Protein AF-W5SFW7-F1 (afdb_monomer_lite)

Foldseek 3Di:
DDWDFPDADPVVRDTDTHDQQDKDKDKFWAPDQPDAAFFKWDQDPVRHTDGDPDDDDDQKTKGFHGGKDKDQPCCPPPVCGPVRIIIMTIMIMHGPPD

pLDDT: mean 88.57, std 10.98, range [50.25, 98.38]

Structure (mmCIF, N/CA/C/O backbone):
data_AF-W5SFW7-F1
#
_entry.id   AF-W5SFW7-F1
#
loop_
_atom_site.group_PDB
_atom_site.id
_atom_site.type_symbol
_atom_site.label_atom_id
_atom_site.label_alt_id
_atom_site.label_comp_id
_atom_site.label_asym_id
_atom_site.label_entity_id
_atom_site.label_seq_id
_atom_site.pdbx_PDB_ins_code
_atom_site.Cartn_x
_atom_site.Cartn_y
_atom_site.Cartn_z
_atom_site.occupancy
_atom_site.B_iso_or_equiv
_atom_site.auth_seq_id
_atom_site.auth_comp_id
_atom_site.auth_asym_id
_atom_site.auth_atom_id
_atom_site.pdbx_PDB_model_num
ATOM 1 N N . MET A 1 1 ? 3.726 0.735 -18.649 1.00 58.19 1 MET A N 1
ATOM 2 C CA . MET A 1 1 ? 4.663 0.337 -17.578 1.00 58.19 1 MET A CA 1
ATOM 3 C C . MET A 1 1 ? 4.120 0.917 -16.288 1.00 58.19 1 MET A C 1
ATOM 5 O O . MET A 1 1 ? 3.861 2.110 -16.263 1.00 58.19 1 MET A O 1
ATOM 9 N N . TYR A 1 2 ? 3.855 0.079 -15.289 1.00 73.00 2 TYR A N 1
ATOM 10 C CA . TYR A 1 2 ? 3.361 0.517 -13.982 1.00 73.00 2 TYR A CA 1
ATOM 11 C C . TYR A 1 2 ? 4.523 0.533 -12.985 1.00 73.00 2 TYR A C 1
ATOM 13 O O . TYR A 1 2 ? 5.432 -0.300 -13.073 1.00 73.00 2 TYR A O 1
ATOM 21 N N . GLY A 1 3 ? 4.500 1.474 -12.050 1.00 80.00 3 GLY A N 1
ATOM 22 C CA . GLY A 1 3 ? 5.556 1.643 -11.064 1.00 80.00 3 GLY A CA 1
ATOM 23 C C . GLY A 1 3 ? 5.060 2.365 -9.820 1.00 80.00 3 GLY A C 1
ATOM 24 O O . GLY A 1 3 ? 4.023 3.023 -9.857 1.00 80.00 3 GLY A O 1
ATOM 25 N N . ILE A 1 4 ? 5.805 2.225 -8.728 1.00 84.44 4 ILE A N 1
ATOM 26 C CA . ILE A 1 4 ? 5.540 2.901 -7.459 1.00 84.44 4 ILE A CA 1
ATOM 27 C C . ILE A 1 4 ? 6.406 4.156 -7.420 1.00 84.44 4 ILE A C 1
ATOM 29 O O . ILE A 1 4 ? 7.635 4.065 -7.443 1.00 84.44 4 ILE A O 1
ATOM 33 N N . CYS A 1 5 ? 5.766 5.323 -7.402 1.00 87.06 5 CYS A N 1
ATOM 34 C CA . CYS A 1 5 ? 6.450 6.59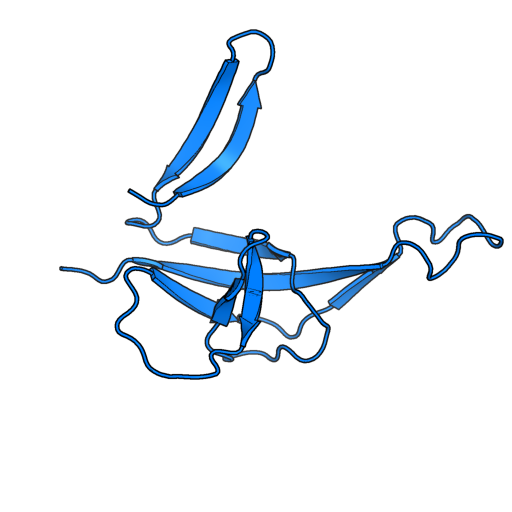2 -7.190 1.00 87.06 5 CYS A CA 1
ATOM 35 C C . CYS A 1 5 ? 6.910 6.665 -5.733 1.00 87.06 5 CYS A C 1
ATOM 37 O O . CYS A 1 5 ? 6.084 6.575 -4.828 1.00 87.06 5 CYS A O 1
ATOM 39 N N . ILE A 1 6 ? 8.215 6.808 -5.516 1.00 87.19 6 ILE A N 1
ATOM 40 C CA . ILE A 1 6 ? 8.804 6.872 -4.170 1.00 87.19 6 ILE A CA 1
ATOM 41 C C . ILE A 1 6 ? 9.324 8.263 -3.813 1.00 87.19 6 ILE A C 1
ATOM 43 O O . ILE A 1 6 ? 9.561 8.531 -2.641 1.00 87.19 6 ILE A O 1
ATOM 47 N N . ASP A 1 7 ? 9.512 9.128 -4.809 1.00 90.06 7 ASP A N 1
ATOM 48 C CA . ASP A 1 7 ? 9.995 10.489 -4.613 1.00 90.06 7 ASP A CA 1
ATOM 49 C C . ASP A 1 7 ? 9.586 11.385 -5.787 1.00 90.06 7 ASP A C 1
ATOM 51 O O . ASP A 1 7 ? 9.526 10.933 -6.935 1.00 90.06 7 ASP A O 1
ATOM 55 N N . ILE A 1 8 ? 9.321 12.656 -5.494 1.00 92.25 8 ILE A N 1
ATOM 56 C CA . ILE A 1 8 ? 9.017 13.693 -6.478 1.00 92.25 8 ILE A CA 1
ATOM 57 C C . ILE A 1 8 ? 9.903 14.893 -6.167 1.00 92.25 8 ILE A C 1
ATOM 59 O O . ILE A 1 8 ? 9.723 15.576 -5.162 1.00 92.25 8 ILE A O 1
ATOM 63 N N . CYS A 1 9 ? 10.821 15.199 -7.079 1.00 92.94 9 CYS A N 1
ATOM 64 C CA . CYS A 1 9 ? 11.574 16.438 -7.019 1.00 92.94 9 CYS A CA 1
ATOM 65 C C . CYS A 1 9 ? 10.837 17.515 -7.820 1.00 92.94 9 CYS A C 1
ATOM 67 O O . CYS A 1 9 ? 10.833 17.507 -9.054 1.00 92.94 9 CYS A O 1
ATOM 69 N N . GLU A 1 10 ? 10.216 18.463 -7.120 1.00 94.00 10 GLU A N 1
ATOM 70 C CA . GLU A 1 10 ? 9.430 19.535 -7.745 1.00 94.00 10 GLU A CA 1
ATOM 71 C C . GLU A 1 10 ? 10.292 20.524 -8.547 1.00 94.00 10 GLU A C 1
ATOM 73 O O . GLU A 1 10 ? 9.840 21.054 -9.563 1.00 94.00 10 GLU A O 1
ATOM 78 N N . ILE A 1 11 ? 11.551 20.733 -8.136 1.00 95.81 11 ILE A N 1
ATOM 79 C CA . ILE A 1 11 ? 12.489 21.651 -8.805 1.00 95.81 11 ILE A CA 1
ATOM 80 C C . ILE A 1 11 ? 12.821 21.144 -10.209 1.00 95.81 11 ILE A C 1
ATOM 82 O O . ILE A 1 11 ? 12.734 21.886 -11.186 1.00 95.81 11 ILE A O 1
ATOM 86 N N . THR A 1 12 ? 13.194 19.869 -10.317 1.00 94.50 12 THR A N 1
ATO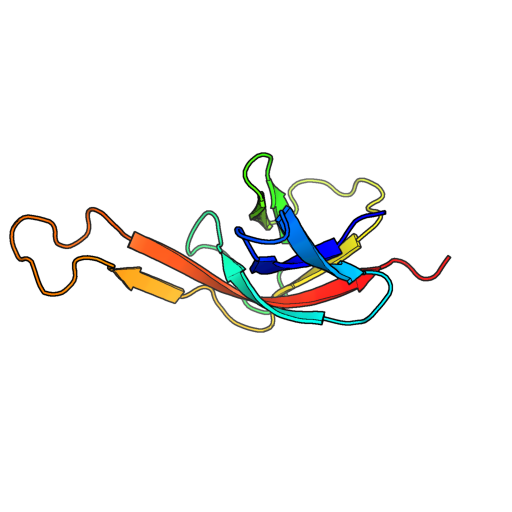M 87 C CA . THR A 1 12 ? 13.544 19.238 -11.596 1.00 94.50 12 THR A CA 1
ATOM 88 C C . THR A 1 12 ? 12.323 18.691 -12.330 1.00 94.50 12 THR A C 1
ATOM 90 O O . THR A 1 12 ? 12.437 18.322 -13.497 1.00 94.50 12 THR A O 1
ATOM 93 N N . ARG A 1 13 ? 11.155 18.650 -11.672 1.00 92.94 13 ARG A N 1
ATOM 94 C CA . ARG A 1 13 ? 9.912 18.029 -12.161 1.00 92.94 13 ARG A CA 1
ATOM 95 C C . ARG A 1 13 ? 10.099 16.557 -12.529 1.00 92.94 13 ARG A C 1
ATOM 97 O O . ARG A 1 13 ? 9.501 16.064 -13.484 1.00 92.94 13 ARG A O 1
ATOM 104 N N . THR A 1 14 ? 10.946 15.858 -11.782 1.00 94.62 14 THR A N 1
ATOM 105 C CA . THR A 1 14 ? 11.233 14.437 -11.998 1.00 94.62 14 THR A CA 1
ATOM 106 C C . THR A 1 14 ? 10.670 13.607 -10.858 1.00 94.62 14 THR A C 1
ATOM 108 O O . THR A 1 14 ? 10.885 13.936 -9.693 1.00 94.62 14 THR A O 1
ATOM 111 N N . ALA A 1 15 ? 10.003 12.506 -11.197 1.00 92.62 15 ALA A N 1
ATOM 112 C CA . ALA A 1 15 ? 9.569 11.501 -10.236 1.00 92.62 15 ALA A CA 1
ATOM 113 C C . ALA A 1 15 ? 10.494 10.281 -10.296 1.00 92.62 15 ALA A C 1
ATOM 115 O O . ALA A 1 15 ? 10.797 9.777 -11.381 1.00 92.62 15 ALA A O 1
ATOM 116 N N . THR A 1 16 ? 10.911 9.786 -9.134 1.00 90.06 16 THR A N 1
ATOM 117 C CA . THR A 1 16 ? 11.630 8.516 -9.016 1.00 90.06 16 THR A CA 1
ATOM 118 C C . THR A 1 16 ? 10.613 7.397 -8.854 1.00 90.06 16 THR A C 1
ATOM 120 O O . THR A 1 16 ? 9.814 7.391 -7.915 1.00 90.06 16 THR A O 1
ATOM 123 N N . VAL A 1 17 ? 10.641 6.436 -9.777 1.00 87.94 17 VAL A N 1
ATOM 124 C CA . VAL A 1 17 ? 9.658 5.352 -9.848 1.00 87.94 17 VAL A CA 1
ATOM 125 C C . VAL A 1 17 ? 10.363 4.003 -9.794 1.00 87.94 17 VAL A C 1
ATOM 127 O O . VAL A 1 17 ? 11.218 3.712 -10.630 1.00 87.94 17 VAL A O 1
ATOM 130 N N . ILE A 1 18 ? 9.964 3.151 -8.847 1.00 83.44 18 ILE A N 1
ATOM 131 C CA . ILE A 1 18 ? 10.362 1.742 -8.833 1.00 83.44 18 ILE A CA 1
ATOM 132 C C . ILE A 1 18 ? 9.434 0.979 -9.785 1.00 83.44 18 ILE A C 1
ATOM 134 O O . ILE A 1 18 ? 8.220 0.943 -9.556 1.00 83.44 18 ILE A O 1
ATOM 138 N N . PRO A 1 19 ? 9.954 0.351 -10.851 1.00 78.44 19 PRO A N 1
ATOM 139 C CA . PRO A 1 19 ? 9.129 -0.455 -11.734 1.00 78.44 19 PRO A CA 1
ATOM 140 C C . PRO A 1 19 ? 8.663 -1.732 -11.034 1.00 78.44 19 PRO A C 1
ATOM 142 O O . PRO A 1 19 ? 9.460 -2.452 -10.435 1.00 78.44 19 PRO A O 1
ATOM 145 N N . ILE A 1 20 ? 7.377 -2.057 -11.182 1.00 72.94 20 ILE A N 1
ATOM 146 C CA . ILE A 1 20 ? 6.747 -3.228 -10.542 1.00 72.94 20 ILE A CA 1
ATOM 147 C C . ILE A 1 20 ? 7.213 -4.565 -11.164 1.00 72.94 20 ILE A C 1
ATOM 149 O O . ILE A 1 20 ? 6.903 -5.647 -10.675 1.00 72.94 20 ILE A O 1
ATOM 153 N N . THR A 1 21 ? 8.023 -4.529 -12.226 1.00 67.00 21 THR A N 1
ATOM 154 C CA . THR A 1 21 ? 8.742 -5.720 -12.714 1.00 67.00 21 THR A CA 1
ATOM 155 C C . THR A 1 21 ? 9.754 -6.255 -11.697 1.00 67.00 21 THR A C 1
ATOM 157 O O . THR A 1 21 ? 10.160 -7.408 -11.805 1.00 67.00 21 THR A O 1
ATOM 160 N N . ASN A 1 22 ? 10.146 -5.438 -10.716 1.00 65.75 22 ASN A N 1
ATOM 161 C CA . ASN A 1 22 ? 10.893 -5.868 -9.542 1.00 65.75 22 ASN A CA 1
ATOM 162 C C . ASN A 1 22 ? 9.945 -6.109 -8.363 1.00 65.75 22 ASN A C 1
ATOM 164 O O . ASN A 1 22 ? 8.895 -5.477 -8.2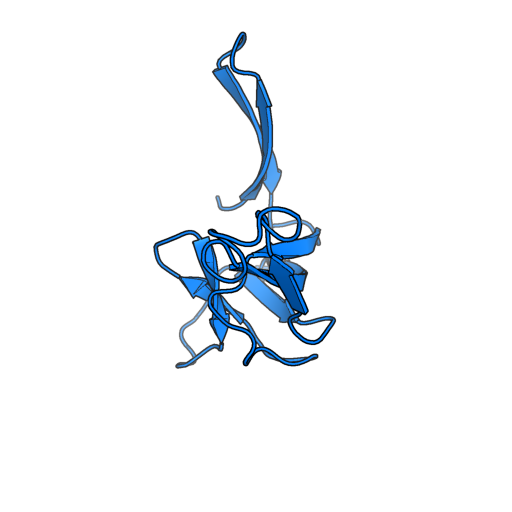57 1.00 65.75 22 ASN A O 1
ATOM 168 N N . ASN A 1 23 ? 10.347 -6.997 -7.455 1.00 81.56 23 ASN A N 1
ATOM 169 C CA . ASN A 1 23 ? 9.637 -7.182 -6.196 1.00 81.56 23 ASN A CA 1
ATOM 170 C C . ASN A 1 23 ? 9.773 -5.905 -5.355 1.00 81.56 23 ASN A C 1
ATOM 172 O O . ASN A 1 23 ? 10.887 -5.446 -5.099 1.00 81.56 23 ASN A O 1
ATOM 176 N N . PHE A 1 24 ? 8.647 -5.359 -4.913 1.00 88.44 24 PHE A N 1
ATOM 177 C CA . PHE A 1 24 ? 8.576 -4.273 -3.945 1.00 88.44 24 PHE A CA 1
ATOM 178 C C . PHE A 1 24 ? 7.894 -4.776 -2.675 1.00 88.44 24 PHE A C 1
ATOM 180 O O . PHE A 1 24 ? 6.857 -5.433 -2.747 1.00 88.44 24 PHE A O 1
ATOM 187 N N . GLU A 1 25 ? 8.442 -4.421 -1.517 1.00 92.56 25 GLU A N 1
ATOM 188 C CA . GLU A 1 25 ? 7.779 -4.603 -0.229 1.00 92.56 25 GLU A CA 1
ATOM 189 C C . GLU A 1 25 ? 7.720 -3.276 0.519 1.00 92.56 25 GLU A C 1
ATOM 191 O O . GLU A 1 25 ? 8.714 -2.556 0.604 1.00 92.56 25 GLU A O 1
ATOM 196 N N . GLY A 1 26 ? 6.558 -2.955 1.084 1.00 93.25 26 GLY A N 1
ATOM 197 C CA . GLY A 1 26 ? 6.362 -1.695 1.791 1.00 93.25 26 GLY A CA 1
ATOM 198 C C . GLY A 1 26 ? 4.958 -1.541 2.357 1.00 93.25 26 GLY A C 1
ATOM 199 O O . GLY A 1 26 ? 4.110 -2.415 2.188 1.00 93.25 26 GLY A O 1
ATOM 200 N N . TYR A 1 27 ? 4.722 -0.427 3.044 1.00 95.56 27 TYR A N 1
ATOM 201 C CA . TYR A 1 27 ? 3.392 -0.041 3.510 1.00 95.56 27 TYR A CA 1
ATOM 202 C C . TYR A 1 27 ? 2.726 0.839 2.463 1.00 95.56 27 TYR A C 1
ATOM 204 O O . TYR A 1 27 ? 3.296 1.854 2.069 1.00 95.56 27 TYR A O 1
ATOM 212 N N . LEU A 1 28 ? 1.529 0.454 2.030 1.00 95.31 28 LEU A N 1
ATOM 213 C CA . LEU A 1 28 ? 0.718 1.224 1.091 1.00 95.31 28 LEU A CA 1
ATOM 214 C C . LEU A 1 28 ? -0.648 1.530 1.705 1.00 95.31 28 LEU A C 1
ATOM 216 O O . LEU A 1 28 ? -1.094 0.853 2.637 1.00 95.31 28 LEU A O 1
ATOM 220 N N . ALA A 1 29 ? -1.291 2.570 1.184 1.00 96.19 29 ALA A N 1
ATOM 221 C CA . ALA A 1 29 ? -2.588 3.022 1.654 1.00 96.19 29 ALA A CA 1
ATOM 222 C C . ALA A 1 29 ? -3.698 2.032 1.256 1.00 96.19 29 ALA A C 1
ATOM 224 O O . ALA A 1 29 ? -3.718 1.513 0.139 1.00 96.19 29 ALA A O 1
ATOM 225 N N . ALA A 1 30 ? -4.613 1.769 2.183 1.00 97.25 30 ALA A N 1
ATOM 226 C CA . ALA A 1 30 ? -5.754 0.877 2.026 1.00 97.25 30 ALA A CA 1
ATOM 227 C C . ALA A 1 30 ? -7.062 1.666 2.070 1.00 97.25 30 ALA A C 1
ATOM 229 O O . ALA A 1 30 ? -7.183 2.652 2.794 1.00 97.25 30 ALA A O 1
ATOM 230 N N . SER A 1 31 ? -8.043 1.216 1.297 1.00 95.19 31 SER A N 1
ATOM 231 C CA . SER A 1 31 ? -9.392 1.793 1.278 1.00 95.19 31 SER A CA 1
ATOM 232 C C . SER A 1 31 ? -10.122 1.632 2.615 1.00 95.19 31 SER A C 1
ATOM 234 O O . SER A 1 31 ? -10.856 2.530 3.018 1.00 95.19 31 SER A O 1
ATOM 236 N N . ASP A 1 32 ? -9.892 0.522 3.323 1.00 94.25 32 ASP A N 1
ATOM 237 C CA . ASP A 1 32 ? -10.507 0.220 4.613 1.00 94.25 32 ASP A CA 1
ATOM 238 C C . ASP A 1 32 ? -9.633 -0.706 5.493 1.00 94.25 32 ASP A C 1
ATOM 240 O O . ASP A 1 32 ? -8.561 -1.174 5.097 1.00 94.25 32 ASP A O 1
ATOM 244 N N . GLN A 1 33 ? -10.099 -0.975 6.719 1.00 95.94 33 GLN A N 1
ATOM 245 C CA . GLN A 1 33 ? -9.455 -1.890 7.678 1.00 95.94 33 GLN A CA 1
ATOM 246 C C . GLN A 1 33 ? -9.821 -3.373 7.481 1.00 95.94 33 GLN A C 1
ATOM 248 O O . GLN A 1 33 ? -9.402 -4.226 8.267 1.00 95.94 33 GLN A O 1
ATOM 253 N N . SER A 1 34 ? -10.644 -3.710 6.486 1.00 96.44 34 SER A N 1
ATOM 254 C CA . SER A 1 34 ? -11.122 -5.081 6.284 1.00 96.44 34 SER A CA 1
ATOM 255 C C . SER A 1 34 ? -10.031 -6.007 5.741 1.00 96.44 34 SER A C 1
ATOM 257 O O . SER A 1 34 ? -10.157 -7.228 5.869 1.00 96.44 34 SER A O 1
ATOM 259 N N . ILE A 1 35 ? -8.970 -5.448 5.147 1.00 97.62 35 ILE A N 1
ATOM 260 C CA . ILE A 1 35 ? -7.827 -6.187 4.600 1.00 97.62 35 ILE A CA 1
ATOM 261 C C . ILE A 1 35 ? -7.087 -6.951 5.703 1.00 97.62 35 ILE A C 1
ATOM 263 O O . ILE A 1 35 ? -6.702 -6.399 6.739 1.00 97.62 35 ILE A O 1
ATOM 267 N N . LYS A 1 36 ? -6.866 -8.239 5.440 1.00 98.00 36 LYS A N 1
ATOM 268 C CA . LYS A 1 36 ? -6.178 -9.193 6.305 1.00 98.00 36 LYS A CA 1
ATOM 269 C C . LYS A 1 36 ? -4.925 -9.734 5.644 1.00 98.00 36 LYS A C 1
ATOM 271 O O . LYS A 1 36 ? -4.801 -9.732 4.419 1.00 98.00 36 LYS A O 1
ATOM 276 N N . ILE A 1 37 ? -4.002 -10.221 6.469 1.00 97.81 37 ILE A N 1
ATOM 277 C CA . ILE A 1 37 ? -2.815 -10.925 5.982 1.00 97.81 37 ILE A CA 1
ATOM 278 C C . ILE A 1 37 ? -3.198 -12.017 4.968 1.00 97.81 37 ILE A C 1
ATOM 280 O O . ILE A 1 37 ? -4.198 -12.713 5.131 1.00 97.81 37 ILE A O 1
ATOM 284 N N . ALA A 1 38 ? -2.383 -12.161 3.923 1.00 96.25 38 ALA A N 1
ATOM 285 C CA . ALA A 1 38 ? -2.575 -13.061 2.787 1.00 96.25 38 ALA A CA 1
ATOM 286 C C . ALA A 1 38 ? -3.747 -12.731 1.839 1.00 96.25 38 ALA A C 1
ATOM 288 O O . ALA A 1 38 ? -3.891 -13.417 0.821 1.00 96.25 38 ALA A O 1
ATOM 289 N N . ASP A 1 39 ? -4.525 -11.669 2.086 1.00 95.75 39 ASP A N 1
ATOM 290 C CA . ASP A 1 39 ? -5.481 -11.179 1.093 1.00 95.75 39 ASP A CA 1
ATOM 291 C C . ASP A 1 39 ? -4.752 -10.800 -0.203 1.00 95.75 39 ASP A C 1
ATOM 293 O O . ASP A 1 39 ? -3.696 -10.156 -0.202 1.00 95.75 39 ASP A O 1
ATOM 297 N N . LYS A 1 40 ? -5.344 -11.190 -1.333 1.00 94.38 40 LYS A N 1
ATOM 298 C CA . LYS A 1 40 ? -4.945 -10.692 -2.650 1.00 94.38 40 LYS A CA 1
ATOM 299 C C . LYS A 1 40 ? -5.614 -9.342 -2.868 1.00 94.38 40 LYS A C 1
ATOM 301 O O . LYS A 1 40 ? -6.825 -9.217 -2.664 1.00 94.38 40 LYS A O 1
ATOM 306 N N . LEU A 1 41 ? -4.841 -8.360 -3.315 1.00 94.06 41 LEU A N 1
ATOM 307 C CA . LEU A 1 41 ? -5.287 -6.971 -3.404 1.00 94.06 41 LEU A CA 1
ATOM 308 C C . LEU A 1 41 ? -5.223 -6.433 -4.834 1.00 94.06 41 LEU A C 1
ATOM 310 O O . LEU A 1 41 ? -4.501 -6.963 -5.681 1.00 94.06 41 LEU A O 1
ATOM 314 N N . ASP A 1 42 ? -6.008 -5.393 -5.105 1.00 91.62 42 ASP A N 1
ATOM 315 C CA . ASP A 1 42 ? -5.894 -4.520 -6.280 1.00 91.62 42 ASP A CA 1
ATOM 316 C C . ASP A 1 42 ? -5.713 -3.062 -5.869 1.00 91.62 42 ASP A C 1
ATOM 318 O O . ASP A 1 42 ? -5.943 -2.717 -4.711 1.00 91.62 42 ASP A O 1
ATOM 322 N N . PHE A 1 43 ? -5.374 -2.219 -6.840 1.00 90.38 43 PHE A N 1
ATOM 323 C CA . PHE A 1 43 ? -5.507 -0.772 -6.710 1.00 90.38 43 PHE A CA 1
ATOM 324 C C . PHE A 1 43 ? -6.870 -0.321 -7.242 1.00 90.38 43 PHE A C 1
ATOM 326 O O . PHE A 1 43 ? -7.270 -0.703 -8.342 1.00 90.38 43 PHE A O 1
ATOM 333 N N . ASP A 1 44 ? -7.576 0.503 -6.473 1.00 90.38 44 ASP A N 1
ATOM 334 C CA . ASP A 1 44 ? -8.762 1.208 -6.949 1.00 90.38 44 ASP A CA 1
ATOM 335 C C . ASP A 1 44 ? -8.385 2.383 -7.878 1.00 90.38 44 ASP A C 1
ATOM 337 O O . ASP A 1 44 ? -7.212 2.654 -8.154 1.00 90.38 44 ASP A O 1
ATOM 341 N N . SER A 1 45 ? -9.387 3.121 -8.363 1.00 89.00 45 SER A N 1
ATOM 342 C CA . SER A 1 45 ? -9.172 4.284 -9.235 1.00 89.00 45 SER A CA 1
ATOM 343 C C . SER A 1 45 ? -8.417 5.443 -8.573 1.00 89.00 45 SER A C 1
ATOM 345 O O . SER A 1 45 ? -7.958 6.339 -9.276 1.00 89.00 45 SER A O 1
ATOM 347 N N . ASN A 1 46 ? -8.298 5.441 -7.244 1.00 90.12 46 ASN A N 1
ATOM 348 C CA . ASN A 1 46 ? -7.584 6.444 -6.458 1.00 90.12 46 ASN A CA 1
ATOM 349 C C . ASN A 1 46 ? -6.172 5.976 -6.066 1.00 90.12 46 ASN A C 1
ATOM 351 O O . ASN A 1 46 ? -5.447 6.714 -5.403 1.00 90.12 46 ASN A O 1
ATOM 355 N N . GLY A 1 47 ? -5.768 4.762 -6.460 1.00 89.00 47 GLY A N 1
ATOM 356 C CA . GLY A 1 47 ? -4.487 4.172 -6.077 1.00 89.00 47 GLY A CA 1
ATOM 357 C C . GLY A 1 47 ? -4.465 3.597 -4.657 1.00 89.00 47 GLY A C 1
ATOM 358 O O . GLY A 1 47 ? -3.384 3.355 -4.122 1.00 89.00 47 GLY A O 1
ATOM 359 N N . MET A 1 48 ? -5.629 3.365 -4.049 1.00 94.00 48 MET A N 1
ATOM 360 C CA . MET A 1 48 ? -5.779 2.742 -2.733 1.00 94.00 48 MET A CA 1
ATOM 361 C C . MET A 1 48 ? -5.942 1.231 -2.872 1.00 94.00 48 MET A C 1
ATOM 363 O O . MET A 1 48 ? -6.543 0.741 -3.828 1.00 94.00 48 MET A O 1
ATOM 367 N N . LEU A 1 49 ? -5.439 0.474 -1.899 1.00 95.12 49 LEU A N 1
ATOM 368 C CA . LEU A 1 49 ? -5.579 -0.977 -1.904 1.00 95.12 49 LEU A CA 1
ATOM 369 C C . LEU A 1 49 ? -6.999 -1.419 -1.529 1.00 95.12 49 LEU A C 1
ATOM 371 O O . LEU A 1 49 ? -7.560 -0.979 -0.522 1.00 95.12 49 LEU A O 1
ATOM 375 N N . ILE A 1 50 ? -7.547 -2.336 -2.323 1.00 95.12 50 ILE A N 1
ATOM 376 C CA . ILE A 1 50 ? -8.843 -3.002 -2.126 1.00 95.12 50 ILE A CA 1
ATOM 377 C C . ILE A 1 50 ? -8.671 -4.519 -2.232 1.00 95.12 50 ILE A C 1
ATOM 379 O O . ILE A 1 50 ? -7.737 -5.003 -2.877 1.00 95.12 50 ILE A O 1
ATOM 383 N N . LYS A 1 51 ? -9.583 -5.296 -1.640 1.00 94.12 51 LYS A N 1
ATOM 384 C CA . LYS A 1 51 ? -9.614 -6.748 -1.873 1.00 94.12 51 LYS A CA 1
ATOM 385 C C . LYS A 1 51 ? -9.976 -7.049 -3.326 1.00 94.12 51 LYS A C 1
ATOM 387 O O . LYS A 1 51 ? -10.740 -6.328 -3.961 1.00 94.12 51 LYS A O 1
ATOM 392 N N . VAL A 1 52 ? -9.440 -8.141 -3.866 1.00 90.38 52 VAL A N 1
ATOM 393 C CA . VAL A 1 52 ? -9.875 -8.643 -5.177 1.00 90.38 52 VAL A CA 1
ATOM 394 C C . VAL A 1 52 ? -11.327 -9.102 -5.097 1.00 90.38 52 VAL A C 1
ATOM 396 O O . VAL A 1 52 ? -11.612 -10.093 -4.432 1.00 90.38 52 VAL A O 1
ATOM 399 N N . GLU A 1 53 ? -12.219 -8.445 -5.835 1.00 78.50 53 GLU A N 1
ATOM 400 C CA . GLU A 1 53 ? -13.615 -8.888 -5.935 1.00 78.50 53 GLU A CA 1
ATOM 401 C C . GLU A 1 53 ? -13.869 -9.839 -7.116 1.00 78.50 53 GLU A C 1
ATOM 403 O O . GLU A 1 53 ? -14.785 -10.648 -7.037 1.00 78.50 53 GLU A O 1
ATOM 408 N N . ASN A 1 54 ? -13.056 -9.815 -8.188 1.00 67.25 54 ASN A N 1
ATOM 409 C CA . ASN A 1 54 ? -13.189 -10.741 -9.327 1.00 67.25 54 ASN A CA 1
ATOM 410 C C . ASN A 1 54 ? -11.873 -10.987 -10.100 1.00 67.25 54 ASN A C 1
ATOM 412 O O . ASN A 1 54 ? -11.064 -10.084 -10.316 1.00 67.25 54 ASN A O 1
ATOM 416 N N . GLY A 1 55 ? -11.677 -12.239 -10.536 1.00 59.25 55 GLY A N 1
ATOM 417 C CA . GLY A 1 55 ? -10.433 -12.811 -11.082 1.00 59.25 55 GLY A CA 1
ATOM 418 C C . GLY A 1 55 ? -10.079 -12.436 -12.527 1.00 59.25 55 GLY A C 1
ATOM 419 O O . GLY A 1 55 ? -9.796 -13.314 -13.341 1.00 59.25 55 GLY A O 1
ATOM 420 N N . GLY A 1 56 ? -10.079 -11.144 -12.855 1.00 61.28 56 GLY A N 1
ATOM 421 C CA . GLY A 1 56 ? -9.532 -10.650 -14.122 1.00 61.28 56 GLY A CA 1
ATOM 422 C C . GLY A 1 56 ? -8.017 -10.874 -14.225 1.00 61.28 56 GLY A C 1
ATOM 423 O O . GLY A 1 56 ? -7.308 -10.915 -13.220 1.00 61.28 56 GLY A O 1
ATOM 424 N N . LYS A 1 57 ? -7.492 -11.013 -15.449 1.00 60.28 57 LYS A N 1
ATOM 425 C CA . LYS A 1 57 ? -6.047 -11.163 -15.684 1.00 60.28 57 LYS A CA 1
ATOM 426 C C . LYS A 1 57 ? -5.338 -9.848 -15.343 1.00 60.28 57 LYS A C 1
ATOM 428 O O . LYS A 1 57 ? -5.461 -8.875 -16.081 1.00 60.28 57 LYS A O 1
ATOM 433 N N . ARG A 1 58 ? -4.594 -9.820 -14.236 1.00 70.94 58 ARG A N 1
ATOM 434 C CA . ARG A 1 58 ? -3.861 -8.629 -13.784 1.00 70.94 58 ARG A CA 1
ATOM 435 C C . ARG A 1 58 ? -2.421 -8.638 -14.274 1.00 70.94 58 ARG A C 1
ATOM 437 O O . ARG A 1 58 ? -1.784 -9.686 -14.372 1.00 70.94 58 ARG A O 1
ATOM 444 N N . MET A 1 59 ? -1.903 -7.452 -14.583 1.00 74.75 59 MET A N 1
ATOM 445 C CA . MET A 1 59 ? -0.486 -7.272 -14.921 1.00 74.75 59 MET A CA 1
ATOM 446 C C . MET A 1 59 ? 0.413 -7.274 -13.675 1.00 74.75 59 MET A C 1
ATOM 448 O O . MET A 1 59 ? 1.605 -7.560 -13.776 1.00 74.75 59 MET A O 1
ATOM 452 N N . ILE A 1 60 ? -0.166 -6.978 -12.510 1.00 84.00 60 ILE A N 1
ATOM 453 C CA . ILE A 1 60 ? 0.511 -6.835 -11.224 1.00 84.00 60 ILE A CA 1
ATOM 454 C C . ILE A 1 60 ? -0.175 -7.741 -10.206 1.00 84.00 60 ILE A C 1
ATOM 456 O O . ILE A 1 60 ? -1.403 -7.840 -10.188 1.00 84.00 60 ILE A O 1
ATOM 460 N N . ASN A 1 61 ? 0.620 -8.368 -9.349 1.00 87.75 61 ASN A N 1
ATOM 461 C CA . ASN A 1 61 ? 0.152 -9.105 -8.190 1.00 87.75 61 ASN A CA 1
ATOM 462 C C . ASN A 1 61 ? 0.475 -8.306 -6.924 1.00 87.75 61 ASN A C 1
ATOM 464 O O . ASN A 1 61 ? 1.595 -7.819 -6.767 1.00 87.75 61 ASN A O 1
ATOM 468 N N . VAL A 1 62 ? -0.503 -8.201 -6.024 1.00 92.31 62 VAL A N 1
ATOM 469 C CA . VAL A 1 62 ? -0.344 -7.583 -4.704 1.00 92.31 62 VAL A CA 1
ATOM 470 C C . VAL A 1 62 ? -0.889 -8.534 -3.648 1.00 92.31 62 VAL A C 1
ATOM 472 O O . VAL A 1 62 ? -2.004 -9.045 -3.788 1.00 92.31 62 VAL A O 1
ATOM 475 N N . VAL A 1 63 ? -0.107 -8.777 -2.598 1.00 94.62 63 VAL A N 1
ATOM 476 C CA . VAL A 1 63 ? -0.501 -9.624 -1.463 1.00 94.62 63 VAL A CA 1
ATOM 477 C C . VAL A 1 63 ? -0.231 -8.894 -0.155 1.00 94.62 63 VAL A C 1
ATOM 479 O O . VAL A 1 63 ? 0.849 -8.327 0.030 1.00 94.62 63 VAL A O 1
ATOM 482 N N . ALA A 1 64 ? -1.200 -8.934 0.757 1.00 97.62 64 ALA A N 1
ATOM 483 C CA . ALA A 1 64 ? -1.056 -8.416 2.110 1.00 97.62 64 ALA A CA 1
ATOM 484 C C . ALA A 1 64 ? -0.084 -9.274 2.939 1.00 97.62 64 ALA A C 1
ATOM 486 O O . ALA A 1 64 ? -0.245 -10.488 3.063 1.00 97.62 64 ALA A O 1
ATOM 487 N N . LEU A 1 65 ? 0.907 -8.629 3.550 1.00 98.00 65 LEU A N 1
ATOM 488 C CA . LEU A 1 65 ? 1.862 -9.218 4.495 1.00 98.00 65 LEU A CA 1
ATOM 489 C C . LEU A 1 65 ? 1.496 -8.921 5.960 1.00 98.00 65 LEU A C 1
ATOM 491 O O . LEU A 1 65 ? 2.179 -9.386 6.869 1.00 98.00 65 LEU A O 1
ATOM 495 N N . SER A 1 66 ? 0.444 -8.134 6.193 1.00 98.38 66 SER A N 1
ATOM 496 C CA . SER A 1 66 ? -0.112 -7.823 7.511 1.00 98.38 66 SER A CA 1
ATOM 497 C C . SER A 1 66 ? -1.621 -7.598 7.417 1.00 98.38 66 SER A C 1
ATOM 499 O O . SER A 1 66 ? -2.160 -7.425 6.326 1.00 98.38 66 SER A O 1
ATOM 501 N N . ASP A 1 67 ? -2.290 -7.525 8.565 1.00 98.38 67 ASP A N 1
ATOM 502 C CA . ASP A 1 67 ? -3.595 -6.868 8.653 1.00 98.38 67 ASP A CA 1
ATOM 503 C C . ASP A 1 67 ? -3.445 -5.362 8.389 1.00 98.38 67 ASP A C 1
ATOM 505 O O . ASP A 1 67 ? -2.373 -4.784 8.622 1.00 98.38 67 ASP A O 1
ATOM 509 N N . ALA A 1 68 ? -4.513 -4.726 7.905 1.00 98.12 68 ALA A N 1
ATOM 510 C CA . ALA A 1 68 ? -4.564 -3.275 7.818 1.00 98.12 68 ALA A CA 1
ATOM 511 C C . ALA A 1 68 ? -4.631 -2.644 9.218 1.00 98.12 68 ALA A C 1
ATOM 513 O O . ALA A 1 68 ? -5.329 -3.125 10.112 1.00 98.12 68 ALA A O 1
ATOM 514 N N . PHE A 1 69 ? -3.918 -1.537 9.395 1.00 97.50 69 PHE A N 1
ATOM 515 C CA . PHE A 1 69 ? -3.960 -0.700 10.592 1.00 97.50 69 PHE A CA 1
ATOM 516 C C . PHE A 1 69 ? -4.291 0.737 10.206 1.00 97.50 69 PHE A C 1
ATOM 518 O O . PHE A 1 69 ? -4.468 1.057 9.031 1.00 97.50 69 PHE A O 1
ATOM 525 N N . SER A 1 70 ? -4.453 1.621 11.188 1.00 97.25 70 SER A N 1
ATOM 526 C CA . SER A 1 70 ? -4.862 3.000 10.915 1.00 97.25 70 SER A CA 1
ATOM 527 C C . SER A 1 70 ? -4.101 4.018 11.715 1.00 97.25 70 SER A C 1
ATOM 529 O O . SER A 1 70 ? -3.698 3.762 12.847 1.00 97.25 70 SER A O 1
ATOM 531 N N . ILE A 1 71 ? -3.943 5.177 11.094 1.00 95.62 71 ILE A N 1
ATOM 532 C CA . ILE A 1 71 ? -3.321 6.347 11.681 1.00 95.62 71 ILE A CA 1
ATOM 533 C C . ILE A 1 71 ? -4.360 7.461 11.640 1.00 95.62 71 ILE A C 1
ATOM 535 O O . ILE A 1 71 ? -4.879 7.786 10.573 1.00 95.62 71 ILE A O 1
ATOM 539 N N . ASP A 1 72 ? -4.666 8.021 12.805 1.00 95.19 72 ASP A N 1
ATOM 540 C CA . ASP A 1 72 ? -5.396 9.280 12.910 1.00 95.19 72 ASP A CA 1
ATOM 541 C C . ASP A 1 72 ? -4.389 10.424 12.784 1.00 95.19 72 ASP A C 1
ATOM 543 O O . ASP A 1 72 ? -3.554 10.627 13.665 1.00 95.19 72 ASP A O 1
ATOM 547 N N . LEU A 1 73 ? -4.448 11.150 11.671 1.00 93.75 73 LEU A N 1
ATOM 548 C CA . LEU A 1 73 ? -3.532 12.252 11.377 1.00 93.75 73 LEU A CA 1
ATOM 549 C C . LEU A 1 73 ? -3.799 13.495 12.237 1.00 93.75 73 LEU A C 1
ATOM 551 O O . LEU A 1 73 ? -3.001 14.430 12.227 1.00 93.75 73 LEU A O 1
ATOM 555 N N . ALA A 1 74 ? -4.915 13.518 12.968 1.00 93.69 74 ALA A N 1
ATOM 556 C CA . ALA A 1 74 ? -5.290 14.582 13.888 1.00 93.69 74 ALA A CA 1
ATOM 557 C C . ALA A 1 74 ? -5.430 14.058 15.328 1.00 93.69 74 ALA A C 1
ATOM 559 O O . ALA A 1 74 ? -6.227 14.592 16.098 1.00 93.69 74 ALA A O 1
ATOM 560 N N . SER A 1 75 ? -4.656 13.029 15.705 1.00 90.56 75 SER A N 1
ATOM 561 C CA . SER A 1 75 ? -4.764 12.355 17.011 1.00 90.56 75 SER A CA 1
ATOM 562 C C . SER A 1 75 ? -4.716 13.299 18.217 1.00 90.56 75 SER A C 1
ATOM 564 O O . SER A 1 75 ? -5.365 13.030 19.232 1.00 90.56 75 SER A O 1
ATOM 566 N N . ASP A 1 76 ? -3.969 14.397 18.090 1.00 93.38 76 ASP A N 1
ATOM 567 C CA . ASP A 1 76 ? -3.693 15.354 19.165 1.00 93.38 76 ASP A CA 1
ATOM 568 C C . ASP A 1 76 ? -4.687 16.529 19.190 1.00 93.38 76 ASP A C 1
ATOM 570 O O . ASP A 1 76 ? -4.711 17.305 20.146 1.00 93.38 76 ASP A O 1
ATOM 574 N N . ASP A 1 77 ? -5.543 16.659 18.170 1.00 92.94 77 ASP A N 1
ATOM 575 C CA . ASP A 1 77 ? -6.594 17.673 18.107 1.00 92.94 77 ASP A CA 1
ATOM 576 C C . ASP A 1 77 ? -7.947 17.055 18.465 1.00 92.94 77 ASP A C 1
ATOM 578 O O . ASP A 1 77 ? -8.609 16.408 17.652 1.00 92.94 77 ASP A O 1
ATOM 582 N N . SER A 1 78 ? -8.401 17.305 19.692 1.00 89.12 78 SER A N 1
ATOM 583 C CA . SER A 1 78 ? -9.656 16.759 20.217 1.00 89.12 78 SER A CA 1
ATOM 584 C C . SER A 1 78 ? -10.902 17.146 19.413 1.00 89.12 78 SER A C 1
ATOM 586 O O . SER A 1 78 ? -11.900 16.431 19.483 1.00 89.12 78 SER A O 1
ATOM 588 N N . THR A 1 79 ? -10.864 18.235 18.639 1.00 93.81 79 THR A N 1
ATOM 589 C CA . THR A 1 79 ? -11.995 18.687 17.813 1.00 93.81 79 THR A CA 1
ATOM 590 C C . THR A 1 79 ? -12.069 17.973 16.464 1.00 93.81 79 THR A C 1
ATOM 592 O O . THR A 1 79 ? -13.140 17.897 15.862 1.00 93.81 79 THR A O 1
ATOM 595 N N . ARG A 1 80 ? -10.936 17.436 15.995 1.00 90.81 80 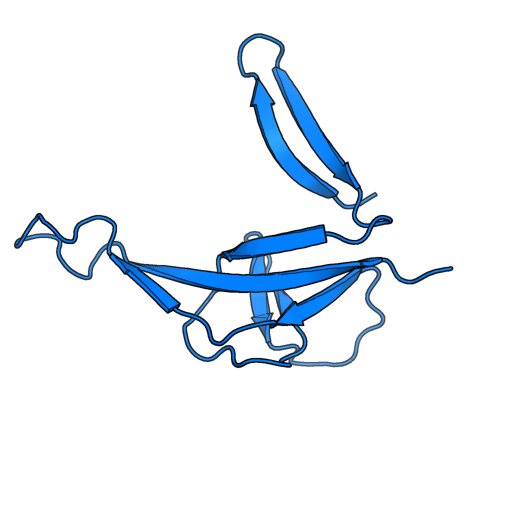ARG A N 1
ATOM 596 C CA . ARG A 1 80 ? -10.776 16.788 14.682 1.00 90.81 80 ARG A CA 1
ATOM 597 C C . ARG A 1 80 ? -10.414 15.307 14.771 1.00 90.81 80 ARG A C 1
ATOM 599 O O . ARG A 1 80 ? -10.321 14.641 13.741 1.00 90.81 80 ARG A O 1
ATOM 606 N N . LYS A 1 81 ? -10.253 14.787 15.986 1.00 90.75 81 LYS A N 1
ATOM 607 C CA . LYS A 1 81 ? -9.953 13.385 16.264 1.00 90.75 81 LYS A CA 1
ATOM 608 C C . LYS A 1 81 ? -10.929 12.453 15.547 1.00 90.75 81 LYS A C 1
ATOM 610 O O . LYS A 1 81 ? -12.146 12.617 15.636 1.00 90.75 81 LYS A O 1
ATOM 615 N N . GLY A 1 82 ? -10.386 11.472 14.837 1.00 89.94 82 GLY A N 1
ATOM 616 C CA . GLY A 1 82 ? -11.137 10.492 14.058 1.00 89.94 82 GLY A CA 1
ATOM 617 C C . GLY A 1 82 ? -11.667 10.992 12.711 1.00 89.94 82 GLY A C 1
ATOM 618 O O . GLY A 1 82 ? -12.218 10.187 11.967 1.00 89.94 82 GLY A O 1
ATOM 619 N N . GLN A 1 83 ? -11.503 12.275 12.361 1.00 92.56 83 GLN A N 1
ATOM 620 C CA . GLN A 1 83 ? -11.954 12.801 11.062 1.00 92.56 83 GLN A CA 1
ATOM 621 C C . GLN A 1 83 ? -10.948 12.539 9.934 1.00 92.56 83 GLN A C 1
ATOM 623 O O . GLN A 1 83 ? -11.346 12.417 8.779 1.00 92.56 83 GLN A O 1
ATOM 628 N N . TYR A 1 84 ? -9.656 12.439 10.256 1.00 93.00 84 TYR A N 1
ATOM 629 C CA . TYR A 1 84 ? -8.569 12.297 9.281 1.00 93.00 84 TYR A CA 1
ATOM 630 C C . TYR A 1 84 ? -7.838 10.971 9.486 1.00 93.00 84 TYR A C 1
ATOM 632 O O . TYR A 1 84 ? -6.652 10.935 9.811 1.00 93.00 84 TYR A O 1
ATOM 640 N N . VAL A 1 85 ? -8.574 9.870 9.338 1.00 94.38 85 VAL A N 1
ATOM 641 C CA . VAL A 1 85 ? -8.037 8.517 9.503 1.00 94.38 85 VAL A CA 1
ATOM 642 C C . VAL A 1 85 ? -7.608 7.961 8.151 1.00 94.38 85 VAL A C 1
ATOM 644 O O . VAL A 1 85 ? -8.391 7.935 7.206 1.00 94.38 85 VAL A O 1
ATOM 647 N N . MET A 1 86 ? -6.369 7.482 8.077 1.00 95.62 86 MET A N 1
ATOM 648 C CA . MET A 1 86 ? -5.855 6.735 6.931 1.00 95.62 86 MET A CA 1
ATOM 649 C C . MET A 1 86 ? -5.589 5.284 7.315 1.00 95.62 86 MET A C 1
ATOM 651 O O . MET A 1 86 ? -5.100 5.006 8.414 1.00 95.62 86 MET A O 1
ATOM 655 N N . HIS A 1 87 ? -5.869 4.364 6.394 1.00 97.31 87 HIS A N 1
ATOM 656 C CA . HIS A 1 87 ? -5.585 2.944 6.563 1.00 97.31 87 HIS A CA 1
ATOM 657 C C . HIS A 1 87 ? -4.326 2.560 5.786 1.00 97.31 87 HIS A C 1
ATOM 659 O O . HIS A 1 87 ? -4.116 3.018 4.664 1.00 97.31 87 HIS A O 1
ATOM 665 N N . PHE A 1 88 ? -3.495 1.706 6.376 1.00 97.88 88 PHE A N 1
ATOM 666 C CA . PHE A 1 88 ? -2.260 1.216 5.770 1.00 97.88 88 PHE A CA 1
ATOM 667 C C . PHE A 1 88 ? -2.139 -0.289 5.950 1.00 97.88 88 PHE A C 1
ATOM 669 O O . PHE A 1 88 ? -2.577 -0.843 6.956 1.00 97.88 88 PHE A O 1
ATOM 676 N N . VAL A 1 89 ? -1.493 -0.948 4.995 1.00 98.31 89 VAL A N 1
ATOM 677 C CA . VAL A 1 89 ? -1.200 -2.381 5.046 1.00 98.31 89 VAL A CA 1
ATOM 678 C C . VAL A 1 89 ? 0.187 -2.645 4.473 1.00 98.31 89 VAL A C 1
ATOM 680 O O . VAL A 1 89 ? 0.595 -2.020 3.490 1.00 98.31 89 VAL A O 1
ATOM 683 N N . LYS A 1 90 ? 0.941 -3.556 5.098 1.00 97.88 90 LYS A N 1
ATOM 684 C CA . LYS A 1 90 ? 2.208 -4.029 4.535 1.00 97.88 90 LYS A CA 1
ATOM 685 C C . LYS A 1 90 ? 1.905 -4.958 3.366 1.00 97.88 90 LYS A C 1
ATOM 687 O O . LYS A 1 90 ? 1.115 -5.883 3.525 1.00 97.88 90 LYS A O 1
ATOM 692 N N . VAL A 1 91 ? 2.557 -4.773 2.225 1.00 96.44 91 VAL A N 1
ATOM 693 C CA . VAL A 1 91 ? 2.333 -5.589 1.026 1.00 96.44 91 VAL A CA 1
ATOM 694 C C . VAL A 1 91 ? 3.623 -6.041 0.365 1.00 96.44 91 VAL A C 1
ATOM 696 O O . VAL A 1 91 ? 4.670 -5.417 0.531 1.00 96.44 91 VAL A O 1
ATOM 699 N N . SER A 1 92 ? 3.502 -7.101 -0.431 1.00 93.81 92 SER A N 1
ATOM 700 C CA . SER A 1 92 ? 4.429 -7.434 -1.508 1.00 93.81 92 SER A CA 1
ATOM 701 C C . SER A 1 92 ? 3.749 -7.161 -2.850 1.00 93.81 92 SER A C 1
ATOM 703 O O . SER A 1 92 ? 2.614 -7.594 -3.065 1.00 93.81 92 SER A O 1
ATOM 705 N N . VAL A 1 93 ? 4.433 -6.440 -3.737 1.00 91.25 93 VAL A N 1
ATOM 706 C CA . VAL A 1 93 ? 3.981 -6.082 -5.085 1.00 91.25 93 VAL A CA 1
ATOM 707 C C . VAL A 1 93 ? 4.987 -6.630 -6.090 1.00 91.25 93 VAL A C 1
ATOM 709 O O . VAL A 1 93 ? 6.181 -6.355 -5.988 1.00 91.25 93 VAL A O 1
ATOM 712 N N . TYR A 1 94 ? 4.519 -7.403 -7.066 1.00 86.81 94 TYR A N 1
ATOM 713 C CA . TYR A 1 94 ? 5.378 -8.003 -8.086 1.00 86.81 94 TYR A CA 1
ATOM 714 C C . TYR A 1 94 ? 4.625 -8.204 -9.402 1.00 86.81 94 TYR A C 1
ATOM 716 O O . TYR A 1 94 ? 3.448 -8.568 -9.436 1.00 86.81 94 TYR A O 1
ATOM 724 N N . GLY A 1 95 ? 5.306 -7.955 -10.516 1.00 82.81 95 GLY A N 1
ATOM 725 C CA . GLY A 1 95 ? 4.763 -8.176 -11.850 1.00 82.81 95 GLY A CA 1
ATOM 726 C C . GLY A 1 95 ? 4.561 -9.660 -12.152 1.00 82.81 95 GLY A C 1
ATOM 727 O O . GLY A 1 95 ? 5.241 -10.529 -11.602 1.00 82.81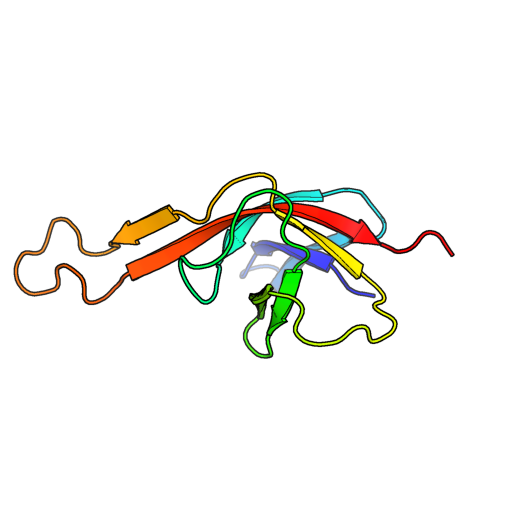 95 GLY A O 1
ATOM 728 N N . ASN A 1 96 ? 3.644 -9.963 -13.071 1.00 69.88 96 ASN A N 1
ATOM 729 C CA . ASN A 1 96 ? 3.645 -11.279 -13.702 1.00 69.88 96 ASN A CA 1
ATOM 730 C C . ASN A 1 96 ? 4.937 -11.429 -14.515 1.00 69.88 96 ASN A C 1
ATOM 732 O O . ASN A 1 96 ? 5.203 -10.619 -15.404 1.00 69.88 96 ASN A O 1
ATOM 736 N N . ARG A 1 97 ? 5.740 -12.456 -14.207 1.00 55.75 97 ARG A N 1
ATOM 737 C CA . ARG A 1 97 ? 6.816 -12.894 -15.104 1.00 55.75 97 ARG A CA 1
ATOM 738 C C . ARG A 1 97 ? 6.144 -13.360 -16.398 1.00 55.75 97 ARG A C 1
ATOM 740 O O . ARG A 1 97 ? 5.426 -14.358 -16.373 1.00 55.75 97 ARG A O 1
ATOM 747 N N . LEU A 1 98 ? 6.289 -12.565 -17.459 1.00 50.25 98 LEU A N 1
ATOM 748 C CA . LEU A 1 98 ? 5.957 -12.964 -18.828 1.00 50.25 98 LEU A CA 1
ATOM 749 C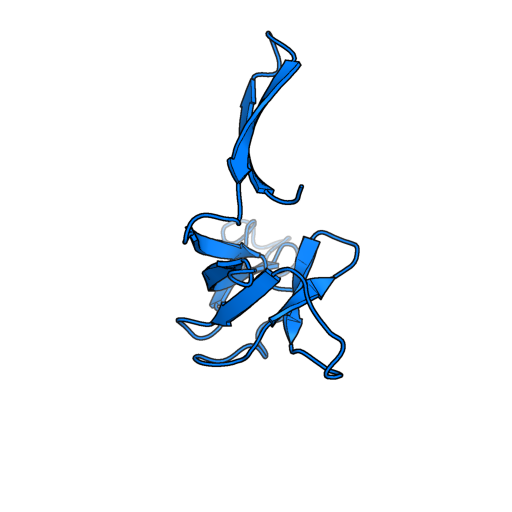 C . LEU A 1 98 ? 6.903 -14.073 -19.288 1.00 50.25 98 LEU A C 1
ATOM 751 O O . LEU A 1 98 ? 8.099 -13.997 -18.923 1.00 50.25 98 LEU A O 1
#

Radius of gyration: 15.34 Å; chains: 1; bounding box: 27×35×39 Å

Organism: NCBI:txid1292392

InterPro domains:
  IPR004239 Protein of unknown function DUF228 [PF02989] (1-97)

Secondary structure (DSSP, 8-state):
--EEEEEEETTTTEEEEEETTS-EEEEEEES-TT--TT-EEEE-TTS-EEE--S----SEEEEESS--EEEETTTT-TTTTTTSEEEEEEEEEEE---

Sequence (98 aa):
MYGICIDICEITRTATVIPITNNFEGYLAASDQSIKIADKLDFDSNGMLIKVENGGKRMINVVALSDAFSIDLASDDSTRKGQYVMHFVKVSVYGNRL